Protein AF-A0A7S4M585-F1 (afdb_monomer)

Structure (mmCIF, N/CA/C/O backbone):
data_AF-A0A7S4M585-F1
#
_entry.id   AF-A0A7S4M585-F1
#
loop_
_atom_site.group_PDB
_atom_site.id
_atom_site.type_symbol
_atom_site.label_atom_id
_atom_site.label_alt_id
_atom_site.label_comp_id
_atom_site.label_asym_id
_atom_site.label_entity_id
_atom_site.label_seq_id
_atom_site.pdbx_PDB_ins_code
_atom_site.Cartn_x
_atom_site.Cartn_y
_atom_site.Cartn_z
_atom_site.occupancy
_atom_site.B_iso_or_equiv
_atom_site.auth_seq_id
_atom_site.auth_comp_id
_atom_site.auth_asym_id
_atom_site.auth_atom_id
_atom_site.pdbx_PDB_model_num
ATOM 1 N N . THR A 1 1 ? 11.976 3.518 -0.323 1.00 58.78 1 THR A N 1
ATOM 2 C CA . THR A 1 1 ? 12.986 3.362 -1.398 1.00 58.78 1 THR A CA 1
ATOM 3 C C . THR A 1 1 ? 13.495 1.936 -1.534 1.00 58.78 1 THR A C 1
ATOM 5 O O . THR A 1 1 ? 13.501 1.437 -2.649 1.00 58.78 1 THR A O 1
ATOM 8 N N . LEU A 1 2 ? 13.868 1.246 -0.443 1.00 77.00 2 LEU A N 1
ATOM 9 C CA . LEU A 1 2 ? 14.373 -0.138 -0.510 1.00 77.00 2 LEU A CA 1
ATOM 10 C C . LEU A 1 2 ? 13.362 -1.156 -1.066 1.00 77.00 2 LEU A C 1
ATOM 12 O O . LEU A 1 2 ? 13.759 -2.016 -1.841 1.00 77.00 2 LEU A O 1
ATOM 16 N N . CYS A 1 3 ? 12.064 -1.012 -0.771 1.00 76.38 3 CYS A N 1
ATOM 17 C CA . CYS A 1 3 ? 11.013 -1.870 -1.338 1.00 76.38 3 CYS A CA 1
ATOM 18 C C . CYS A 1 3 ? 11.057 -1.918 -2.875 1.00 76.38 3 CYS A C 1
ATOM 20 O O . CYS A 1 3 ? 11.051 -2.999 -3.450 1.00 76.38 3 CYS A O 1
ATOM 22 N N . PHE A 1 4 ? 11.204 -0.769 -3.539 1.00 76.19 4 PHE A N 1
A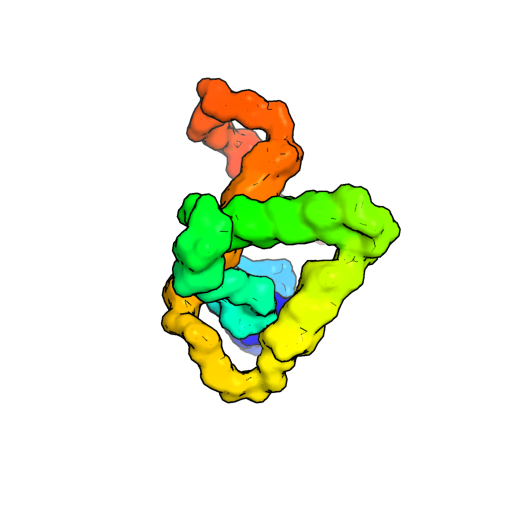TOM 23 C CA . PHE A 1 4 ? 11.306 -0.694 -4.997 1.00 76.19 4 PHE A CA 1
ATOM 24 C C . PHE A 1 4 ? 12.609 -1.275 -5.537 1.00 76.19 4 PHE A C 1
ATOM 26 O O . PHE A 1 4 ? 12.607 -1.785 -6.645 1.00 76.19 4 PHE A O 1
ATOM 33 N N . ILE A 1 5 ? 13.713 -1.201 -4.786 1.00 77.94 5 ILE A N 1
ATOM 34 C CA . ILE A 1 5 ? 15.001 -1.787 -5.188 1.00 77.94 5 ILE A CA 1
ATOM 35 C C . ILE A 1 5 ? 14.946 -3.315 -5.083 1.00 77.94 5 ILE A C 1
ATOM 37 O O . ILE A 1 5 ? 15.438 -4.004 -5.970 1.00 77.94 5 ILE A O 1
ATOM 41 N N . TRP A 1 6 ? 14.319 -3.842 -4.032 1.00 78.94 6 TRP A N 1
ATOM 42 C CA . TRP A 1 6 ? 14.200 -5.283 -3.795 1.00 78.94 6 TRP A CA 1
ATOM 43 C C . TRP A 1 6 ? 13.120 -5.969 -4.625 1.00 78.94 6 TRP A C 1
ATOM 45 O O . TRP A 1 6 ? 13.140 -7.187 -4.738 1.00 78.94 6 TRP A O 1
ATOM 55 N N . SER A 1 7 ? 12.205 -5.202 -5.214 1.00 82.44 7 SER A N 1
ATOM 56 C CA . SER A 1 7 ? 11.163 -5.742 -6.094 1.00 82.44 7 SER A CA 1
ATOM 57 C C . SER A 1 7 ? 11.621 -5.890 -7.541 1.00 82.44 7 SER A C 1
ATOM 59 O O . SER A 1 7 ? 10.852 -6.354 -8.367 1.00 82.44 7 SER A O 1
ATOM 61 N N . ARG A 1 8 ? 12.848 -5.468 -7.874 1.00 82.25 8 ARG A N 1
ATOM 62 C CA . ARG A 1 8 ? 13.322 -5.464 -9.260 1.00 82.25 8 ARG A CA 1
ATOM 63 C C . ARG A 1 8 ? 13.818 -6.829 -9.674 1.00 82.25 8 ARG A C 1
ATOM 65 O O . ARG A 1 8 ? 14.728 -7.380 -9.053 1.00 82.25 8 ARG A O 1
ATOM 72 N N . MET A 1 9 ? 13.340 -7.287 -10.818 1.00 78.12 9 MET A N 1
ATOM 73 C CA . MET A 1 9 ? 13.983 -8.359 -11.550 1.00 78.12 9 MET A CA 1
ATOM 74 C C . MET A 1 9 ? 15.418 -7.982 -11.931 1.00 78.12 9 MET A C 1
ATOM 76 O O . MET A 1 9 ? 15.727 -6.853 -12.329 1.00 78.12 9 MET A O 1
ATOM 80 N N . PHE A 1 10 ? 16.310 -8.966 -11.822 1.00 79.88 10 PHE A N 1
ATOM 81 C CA . PHE A 1 10 ? 17.713 -8.806 -12.174 1.00 79.88 10 PHE A CA 1
ATOM 82 C C . PHE A 1 10 ? 17.874 -8.530 -13.674 1.00 79.88 10 PHE A C 1
ATOM 84 O O . PHE A 1 10 ? 17.362 -9.259 -14.526 1.00 79.88 10 PHE A O 1
ATOM 91 N N . VAL A 1 11 ? 18.629 -7.485 -14.008 1.00 79.25 11 VAL A N 1
ATOM 92 C CA . VAL A 1 11 ? 18.965 -7.148 -15.393 1.00 79.25 11 VAL A CA 1
ATOM 93 C C . VAL A 1 11 ? 20.307 -7.787 -15.727 1.00 79.25 11 VAL A C 1
ATOM 95 O O . VAL A 1 11 ? 21.340 -7.333 -15.254 1.00 79.25 11 VAL A O 1
ATOM 98 N N . GLY A 1 12 ? 20.299 -8.824 -16.569 1.00 82.69 12 GLY A N 1
ATOM 99 C CA . GLY A 1 12 ? 21.506 -9.604 -16.885 1.00 82.69 12 GLY A CA 1
ATOM 100 C C . GLY A 1 12 ? 22.640 -8.836 -17.578 1.00 82.69 12 GLY A C 1
ATOM 101 O O . GLY A 1 12 ? 23.785 -9.267 -17.515 1.00 82.69 12 GLY A O 1
ATOM 102 N N . GLN A 1 13 ? 22.345 -7.709 -18.232 1.00 84.25 13 GLN A N 1
ATOM 103 C CA . GLN A 1 13 ? 23.335 -6.853 -18.901 1.00 84.25 13 GLN A CA 1
ATOM 104 C C . GLN A 1 13 ? 23.059 -5.377 -18.587 1.00 84.25 13 GLN A C 1
ATOM 106 O O . GLN A 1 13 ? 22.502 -4.666 -19.433 1.00 84.25 13 GLN A O 1
ATOM 111 N N . PRO A 1 14 ? 23.385 -4.916 -17.369 1.00 80.38 14 PRO A N 1
ATOM 112 C CA . PRO A 1 14 ? 23.023 -3.577 -16.915 1.00 80.38 14 PRO A CA 1
ATOM 113 C C . PRO A 1 14 ? 23.766 -2.470 -17.676 1.00 80.38 14 PRO A C 1
ATOM 115 O O . PRO A 1 14 ? 23.196 -1.400 -17.855 1.00 80.38 14 PRO A O 1
ATOM 118 N N . ASP A 1 15 ? 24.966 -2.752 -18.193 1.00 86.56 15 ASP A N 1
ATOM 119 C CA . ASP A 1 15 ? 25.861 -1.767 -18.829 1.00 86.56 15 ASP A CA 1
ATOM 120 C C . ASP A 1 15 ? 25.460 -1.384 -20.264 1.00 86.56 15 ASP A C 1
ATOM 122 O O . ASP A 1 15 ? 26.098 -0.560 -20.915 1.00 86.56 15 ASP A O 1
ATOM 126 N N . THR A 1 16 ? 24.403 -1.995 -20.800 1.00 88.94 16 THR A N 1
ATOM 127 C CA . THR A 1 16 ? 23.866 -1.634 -22.118 1.00 88.94 16 THR A CA 1
ATOM 128 C C . THR A 1 16 ? 22.826 -0.529 -21.974 1.00 88.94 16 THR A C 1
ATOM 130 O O . THR A 1 16 ? 22.101 -0.498 -20.989 1.00 88.94 16 THR A O 1
ATOM 133 N N . THR A 1 17 ? 22.623 0.316 -22.989 1.00 83.25 17 THR A N 1
ATOM 134 C CA . THR A 1 17 ? 21.558 1.344 -22.960 1.00 83.25 17 THR A CA 1
ATOM 135 C C . THR A 1 17 ? 20.174 0.745 -22.668 1.00 83.25 17 THR A C 1
ATOM 137 O O . THR A 1 17 ? 19.376 1.309 -21.922 1.00 83.25 17 THR A O 1
ATOM 140 N N . LYS A 1 18 ? 19.882 -0.444 -23.218 1.00 79.44 18 LYS A N 1
ATOM 141 C CA . LYS A 1 18 ? 18.644 -1.184 -22.914 1.00 79.44 18 LYS A CA 1
ATOM 142 C C . LYS A 1 18 ? 18.623 -1.689 -21.467 1.00 79.44 18 LYS A C 1
ATOM 144 O O . LYS A 1 18 ? 17.573 -1.647 -20.828 1.00 79.44 18 LYS A O 1
ATOM 149 N N . GLY A 1 19 ? 19.764 -2.157 -20.971 1.00 79.88 19 GLY A N 1
ATOM 150 C CA . GLY A 1 19 ? 19.989 -2.545 -19.585 1.00 79.88 19 GLY A CA 1
ATOM 151 C C . GLY A 1 19 ? 19.739 -1.395 -18.627 1.00 79.88 19 GLY A C 1
ATOM 152 O O . GLY A 1 19 ? 18.897 -1.529 -17.753 1.00 79.88 19 GLY A O 1
ATOM 153 N N . GLU A 1 20 ? 20.349 -0.234 -18.851 1.00 80.00 20 GLU A N 1
ATOM 154 C CA . GLU A 1 20 ? 20.145 0.972 -18.049 1.00 80.00 20 GLU A CA 1
ATOM 155 C C . GLU A 1 20 ? 18.675 1.398 -17.996 1.00 80.00 20 GLU A C 1
ATOM 157 O O . GLU A 1 20 ? 18.170 1.748 -16.931 1.00 80.00 20 GLU A O 1
ATOM 162 N N . VAL A 1 21 ? 17.950 1.341 -19.121 1.00 78.25 21 VAL A N 1
ATOM 163 C CA . VAL A 1 21 ? 16.510 1.640 -19.143 1.00 78.25 21 VAL A CA 1
ATOM 164 C C . VAL A 1 21 ? 15.739 0.657 -18.262 1.00 78.25 21 VAL A C 1
ATOM 166 O O . VAL A 1 21 ? 14.893 1.093 -17.480 1.00 78.25 21 VAL A O 1
ATOM 169 N N . LYS A 1 22 ? 16.040 -0.644 -18.328 1.00 76.69 22 LYS A N 1
ATOM 170 C CA . LYS A 1 22 ? 15.430 -1.654 -17.447 1.00 76.69 22 LYS A CA 1
ATOM 171 C C . LYS A 1 22 ? 15.854 -1.474 -15.986 1.00 76.69 22 LYS A C 1
ATOM 173 O O . LYS A 1 22 ? 15.016 -1.558 -15.103 1.00 76.69 22 LYS A O 1
ATOM 178 N N . THR A 1 23 ? 17.099 -1.086 -15.728 1.00 75.88 23 THR A N 1
ATOM 179 C CA . THR A 1 23 ? 17.659 -0.772 -14.401 1.00 75.88 23 THR A CA 1
ATOM 180 C C . THR A 1 23 ? 17.243 0.608 -13.886 1.00 75.88 23 THR A C 1
ATOM 182 O O . THR A 1 23 ? 17.446 0.931 -12.721 1.00 75.88 23 THR A O 1
ATOM 185 N N . ARG A 1 24 ? 16.520 1.422 -14.660 1.00 75.88 24 ARG A N 1
ATOM 186 C CA . ARG A 1 24 ? 15.906 2.682 -14.188 1.00 75.88 24 ARG A CA 1
ATOM 187 C C . ARG A 1 24 ? 14.379 2.652 -14.145 1.00 75.88 24 ARG A C 1
ATOM 189 O O . ARG A 1 24 ? 13.785 3.614 -13.676 1.00 75.88 24 ARG A O 1
ATOM 196 N N . ASN A 1 25 ? 13.748 1.583 -14.628 1.00 79.94 25 ASN A N 1
ATOM 197 C CA . ASN A 1 25 ? 12.298 1.394 -14.596 1.00 79.94 25 ASN A CA 1
ATOM 198 C C . ASN A 1 25 ? 11.891 0.163 -13.806 1.00 79.94 25 ASN A C 1
ATOM 200 O O . ASN A 1 25 ? 12.597 -0.838 -13.817 1.00 79.94 25 ASN A O 1
ATOM 204 N N . LEU A 1 26 ? 10.714 0.225 -13.204 1.00 81.75 26 LEU A N 1
ATOM 205 C CA . LEU A 1 26 ? 10.016 -0.972 -12.766 1.00 81.75 26 LEU A CA 1
ATOM 206 C C . LEU A 1 26 ? 9.254 -1.538 -13.964 1.00 81.75 26 LEU A C 1
ATOM 208 O O . LEU A 1 26 ? 8.615 -0.783 -14.702 1.00 81.75 26 LEU A O 1
ATOM 212 N N . SER A 1 27 ? 9.351 -2.848 -14.174 1.00 84.94 27 SER A N 1
ATOM 213 C CA . SER A 1 27 ? 8.331 -3.565 -14.938 1.00 84.94 27 SER A CA 1
ATOM 214 C C . SER A 1 27 ? 6.999 -3.533 -14.180 1.00 84.94 27 SER A C 1
ATOM 216 O O . SER A 1 27 ? 6.928 -3.092 -13.029 1.00 84.94 27 SER A O 1
ATOM 218 N N . PHE A 1 28 ? 5.927 -3.976 -14.830 1.00 83.12 28 PHE A N 1
ATOM 219 C CA . PHE A 1 28 ? 4.628 -4.058 -14.174 1.00 83.12 28 PHE A CA 1
ATOM 220 C C . PHE A 1 28 ? 4.673 -5.031 -12.988 1.00 83.12 28 PHE A C 1
ATOM 222 O O . PHE A 1 28 ? 4.178 -4.720 -11.909 1.00 83.12 28 PHE A O 1
ATOM 229 N N . GLU A 1 29 ? 5.349 -6.161 -13.165 1.00 88.88 29 GLU A N 1
ATOM 230 C CA . GLU A 1 29 ? 5.560 -7.175 -12.141 1.00 88.88 29 GLU A CA 1
ATOM 231 C C . GLU A 1 29 ? 6.378 -6.619 -10.968 1.00 88.88 29 GLU A C 1
ATOM 233 O O . GLU A 1 29 ? 5.969 -6.773 -9.819 1.00 88.88 29 GLU A O 1
ATOM 238 N N . ASP A 1 30 ? 7.468 -5.887 -11.243 1.00 85.75 30 ASP A N 1
ATOM 239 C CA . ASP A 1 30 ? 8.269 -5.248 -10.185 1.00 85.75 30 ASP A CA 1
ATOM 240 C C . ASP A 1 30 ? 7.445 -4.211 -9.403 1.00 85.75 30 ASP A C 1
ATOM 242 O O . ASP A 1 30 ? 7.656 -3.993 -8.209 1.00 85.75 30 ASP A O 1
ATOM 246 N N . PHE A 1 31 ? 6.520 -3.529 -10.083 1.00 88.25 31 PHE A N 1
ATOM 247 C CA . PHE A 1 31 ? 5.638 -2.551 -9.461 1.00 88.25 31 PHE A CA 1
ATOM 248 C C . PHE A 1 31 ? 4.592 -3.215 -8.559 1.00 88.25 31 PHE A C 1
ATOM 250 O O . PHE A 1 31 ? 4.395 -2.757 -7.432 1.00 88.25 31 PHE A O 1
ATOM 257 N N . LEU A 1 32 ? 3.957 -4.300 -9.014 1.00 90.81 32 LEU A N 1
ATOM 258 C CA . LEU A 1 32 ? 3.021 -5.071 -8.192 1.00 90.81 32 LEU A CA 1
ATOM 259 C C . LEU A 1 32 ? 3.715 -5.671 -6.965 1.00 90.81 32 LEU A C 1
ATOM 261 O O . LEU A 1 32 ? 3.214 -5.531 -5.852 1.00 90.81 32 LEU A O 1
ATOM 265 N N . GLU A 1 33 ? 4.894 -6.263 -7.145 1.00 89.94 33 GLU A N 1
ATOM 266 C CA . GLU A 1 33 ? 5.705 -6.790 -6.044 1.00 89.94 33 GLU A CA 1
ATOM 267 C C . GLU A 1 33 ? 6.074 -5.678 -5.047 1.00 89.94 33 GLU A C 1
ATOM 269 O O . GLU A 1 33 ? 5.972 -5.857 -3.830 1.00 89.94 33 GLU A O 1
ATOM 274 N N . ALA A 1 34 ? 6.428 -4.487 -5.543 1.00 90.19 34 ALA A N 1
ATOM 275 C CA . ALA A 1 34 ? 6.703 -3.341 -4.684 1.00 90.19 34 ALA A CA 1
ATOM 276 C C . ALA A 1 34 ? 5.469 -2.899 -3.893 1.00 90.19 34 ALA A C 1
ATOM 278 O O . ALA A 1 34 ? 5.608 -2.563 -2.715 1.00 90.19 34 ALA A O 1
ATOM 279 N N . LEU A 1 35 ? 4.279 -2.916 -4.501 1.00 91.50 35 LEU A N 1
ATOM 280 C CA . LEU A 1 35 ? 3.026 -2.619 -3.806 1.00 91.50 35 LEU A CA 1
ATOM 281 C C . LEU A 1 35 ? 2.745 -3.632 -2.700 1.00 91.50 35 LEU A C 1
ATOM 283 O O . LEU A 1 35 ? 2.481 -3.216 -1.574 1.00 91.50 35 LEU A O 1
ATOM 287 N N . VAL A 1 3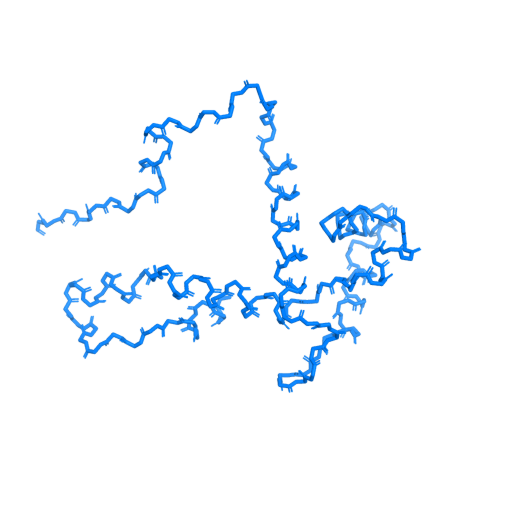6 ? 2.867 -4.932 -2.984 1.00 91.44 36 VAL A N 1
ATOM 288 C CA . VAL A 1 36 ? 2.682 -5.990 -1.979 1.00 91.44 36 VAL A CA 1
ATOM 289 C C . VAL A 1 36 ? 3.665 -5.803 -0.827 1.00 91.44 36 VAL A C 1
ATOM 291 O O . VAL A 1 36 ? 3.254 -5.756 0.329 1.00 91.44 36 VAL A O 1
ATOM 294 N N . ARG A 1 37 ? 4.953 -5.584 -1.117 1.00 88.56 37 ARG A N 1
ATOM 295 C CA . ARG A 1 37 ? 5.962 -5.347 -0.072 1.00 88.56 37 ARG A CA 1
ATOM 296 C C . ARG A 1 37 ? 5.664 -4.112 0.761 1.00 88.56 37 ARG A C 1
ATOM 298 O O . ARG A 1 37 ? 5.830 -4.145 1.977 1.00 88.56 37 ARG A O 1
ATOM 305 N N . VAL A 1 38 ? 5.251 -3.011 0.132 1.00 88.19 38 VAL A N 1
ATOM 306 C CA . VAL A 1 38 ? 4.859 -1.804 0.869 1.00 88.19 38 VAL A CA 1
ATOM 307 C C . VAL A 1 38 ? 3.650 -2.097 1.746 1.00 88.19 38 VAL A C 1
ATOM 309 O O . VAL A 1 38 ? 3.675 -1.721 2.911 1.00 88.19 38 VAL A O 1
ATOM 312 N N . ALA A 1 39 ? 2.642 -2.798 1.232 1.00 89.88 39 ALA A N 1
ATOM 313 C CA . ALA A 1 39 ? 1.443 -3.152 1.981 1.00 89.88 39 ALA A CA 1
ATOM 314 C C . ALA A 1 39 ? 1.758 -4.014 3.212 1.00 89.88 39 ALA A C 1
ATOM 316 O O . ALA A 1 39 ? 1.179 -3.801 4.269 1.00 89.88 39 ALA A O 1
ATOM 317 N N . THR A 1 40 ? 2.711 -4.942 3.104 1.00 86.88 40 THR A N 1
ATOM 318 C CA . THR A 1 40 ? 3.095 -5.829 4.214 1.00 86.88 40 THR A CA 1
ATOM 319 C C . THR A 1 40 ? 4.054 -5.199 5.224 1.00 86.88 40 THR A C 1
ATOM 321 O O . THR A 1 40 ? 4.178 -5.700 6.335 1.00 86.88 40 THR A O 1
ATOM 324 N N . LEU A 1 41 ? 4.779 -4.144 4.839 1.00 81.94 41 LEU A N 1
ATOM 325 C CA . LEU A 1 41 ? 5.768 -3.477 5.701 1.00 81.94 41 LEU A CA 1
ATOM 326 C C . LEU A 1 41 ? 5.247 -2.182 6.316 1.00 81.94 41 LEU A C 1
ATOM 328 O O . LEU A 1 41 ? 5.752 -1.731 7.342 1.00 81.94 41 LEU A O 1
ATOM 332 N N . LYS A 1 42 ? 4.288 -1.534 5.658 1.00 81.75 42 LYS A N 1
ATOM 333 C CA . LYS A 1 42 ? 3.644 -0.341 6.179 1.00 81.75 42 LYS A CA 1
ATOM 334 C C . LYS A 1 42 ? 2.685 -0.768 7.280 1.00 81.75 42 LYS A C 1
ATOM 336 O O . LYS A 1 42 ? 1.847 -1.633 7.062 1.00 81.75 42 LYS A O 1
ATOM 341 N N . VAL A 1 43 ? 2.767 -0.107 8.428 1.00 83.12 43 VAL A N 1
ATOM 342 C CA . VAL A 1 43 ? 1.729 -0.231 9.452 1.00 83.12 43 VAL A CA 1
ATOM 343 C C . VAL A 1 43 ? 0.445 0.368 8.880 1.00 83.12 43 VAL A C 1
ATOM 345 O O . VAL A 1 43 ? 0.344 1.580 8.661 1.00 83.12 43 VAL A O 1
ATOM 348 N N . LEU A 1 44 ? -0.484 -0.517 8.550 1.00 86.88 44 LEU A N 1
ATOM 349 C CA . LEU A 1 44 ? -1.835 -0.227 8.095 1.00 86.88 44 LEU A CA 1
ATOM 350 C C . LEU A 1 44 ? -2.804 -0.825 9.118 1.00 86.88 44 LEU A C 1
ATOM 352 O O . LEU A 1 44 ? -2.461 -1.839 9.735 1.00 86.88 44 LEU A O 1
ATOM 356 N N . PRO A 1 45 ? -3.991 -0.225 9.294 1.00 89.38 45 PRO A N 1
ATOM 357 C CA . PRO A 1 45 ? -4.984 -0.774 10.198 1.00 89.38 45 PRO A CA 1
ATOM 358 C C . PRO A 1 45 ? -5.495 -2.121 9.678 1.00 89.38 45 PRO A C 1
ATOM 360 O O . PRO A 1 45 ? -5.514 -2.362 8.461 1.00 89.38 45 PRO A O 1
ATOM 363 N N . THR A 1 46 ? -5.898 -2.995 10.595 1.00 91.19 46 THR A N 1
ATOM 364 C CA . THR A 1 46 ? -6.577 -4.247 10.247 1.00 91.19 46 THR A CA 1
ATOM 365 C C . THR A 1 46 ? -8.052 -3.991 9.957 1.00 91.19 46 THR A C 1
ATOM 367 O O . THR A 1 46 ? -8.623 -2.989 10.389 1.00 91.19 46 THR A O 1
ATOM 370 N N . ASP A 1 47 ? -8.701 -4.910 9.246 1.00 93.94 47 ASP A N 1
ATOM 371 C CA . ASP A 1 47 ? -10.148 -4.818 9.001 1.00 93.94 47 ASP A CA 1
ATOM 372 C C . ASP A 1 47 ? -10.971 -4.753 10.299 1.00 93.94 47 ASP A C 1
ATOM 374 O O . ASP A 1 47 ? -11.986 -4.055 10.369 1.00 93.94 47 ASP A O 1
ATOM 378 N N . GLU A 1 48 ? -10.520 -5.458 11.339 1.00 93.00 48 GLU A N 1
ATOM 379 C CA . GLU A 1 48 ? -11.152 -5.459 12.660 1.00 93.00 48 GLU A CA 1
ATOM 380 C C . GLU A 1 48 ? -11.079 -4.077 13.317 1.00 93.00 48 GLU A C 1
ATOM 382 O O . GLU A 1 48 ? -12.086 -3.593 13.826 1.00 93.00 48 GLU A O 1
ATOM 387 N N . GLU A 1 49 ? -9.923 -3.412 13.253 1.00 89.88 49 GLU A N 1
ATOM 388 C CA . GLU A 1 49 ? -9.726 -2.061 13.792 1.00 89.88 49 GLU A CA 1
ATOM 389 C C . GLU A 1 49 ? -10.580 -1.028 13.054 1.00 89.88 49 GLU A C 1
ATOM 391 O O . GLU A 1 49 ? -11.235 -0.198 13.686 1.00 89.88 49 GLU A O 1
ATOM 396 N N . ILE A 1 50 ? -10.622 -1.109 11.719 1.00 91.88 50 ILE A N 1
ATOM 397 C CA . ILE A 1 50 ? -11.434 -0.220 10.875 1.00 91.88 50 ILE A CA 1
ATOM 398 C C . ILE A 1 50 ? -12.913 -0.358 11.247 1.00 91.88 50 ILE A C 1
ATOM 400 O O . ILE A 1 50 ? -13.604 0.640 11.458 1.00 91.88 50 ILE A O 1
ATOM 404 N N . THR A 1 51 ? -13.380 -1.602 11.377 1.00 94.25 51 THR A N 1
ATOM 405 C CA . THR A 1 51 ? -14.770 -1.907 11.731 1.00 94.25 51 THR A CA 1
ATOM 406 C C . THR A 1 51 ? -15.091 -1.454 13.156 1.00 94.25 51 THR A C 1
ATOM 408 O O . THR A 1 51 ? -16.127 -0.832 13.383 1.00 94.25 51 THR A O 1
ATOM 411 N N . ALA A 1 52 ? -14.200 -1.718 14.117 1.00 91.69 52 ALA A N 1
ATOM 412 C CA . ALA A 1 52 ? -14.382 -1.341 15.517 1.00 91.69 52 ALA A CA 1
ATOM 413 C C . ALA A 1 52 ? -14.430 0.180 15.715 1.00 91.69 52 ALA A C 1
ATOM 415 O O . ALA A 1 52 ? -15.206 0.673 16.533 1.00 91.69 52 ALA A O 1
ATOM 416 N N . ALA A 1 53 ? -13.638 0.924 14.944 1.00 88.88 53 ALA A N 1
ATOM 417 C CA . ALA A 1 53 ? -13.622 2.381 14.960 1.00 88.88 53 ALA A CA 1
ATOM 418 C C . ALA A 1 53 ? -14.690 3.022 14.049 1.00 88.88 53 ALA A C 1
ATOM 420 O O . ALA A 1 53 ? -14.770 4.245 13.970 1.00 88.88 53 ALA A O 1
ATOM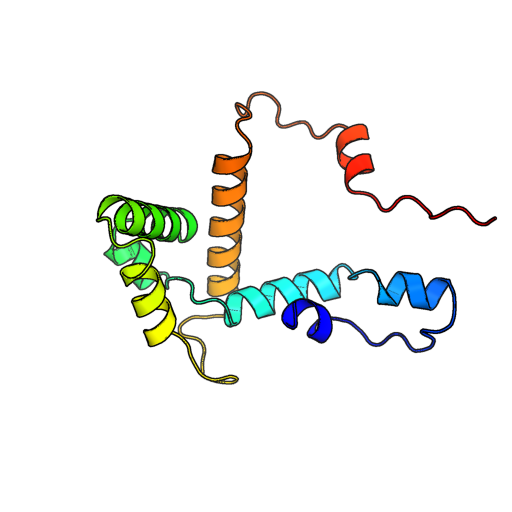 421 N N . ASN A 1 54 ? -15.540 2.211 13.407 1.00 93.19 54 ASN A N 1
ATOM 422 C CA . ASN A 1 54 ? -16.661 2.643 12.573 1.00 93.19 54 ASN A CA 1
ATOM 423 C C . ASN A 1 54 ? -16.250 3.529 11.378 1.00 93.19 54 ASN A C 1
ATOM 425 O O . ASN A 1 54 ? -16.941 4.492 11.037 1.00 93.19 54 ASN A O 1
ATOM 429 N N . PHE A 1 55 ? -15.133 3.186 10.735 1.00 92.06 55 PHE A N 1
ATOM 430 C CA . PHE A 1 55 ? -14.683 3.816 9.493 1.00 92.06 55 PHE A CA 1
ATOM 431 C C . PHE A 1 55 ? -15.026 2.958 8.275 1.00 92.06 55 PHE A C 1
ATOM 433 O O . PHE A 1 55 ? -15.157 1.739 8.370 1.00 92.06 55 PHE A O 1
ATOM 440 N N . SER A 1 56 ? -15.170 3.595 7.110 1.00 92.25 56 SER A N 1
ATOM 441 C CA . SER A 1 56 ? -15.524 2.885 5.875 1.00 92.25 56 SER A CA 1
ATOM 442 C C . SER A 1 56 ? -14.345 2.141 5.252 1.00 92.25 56 SER A C 1
ATOM 444 O O . SER A 1 56 ? -14.525 1.071 4.672 1.00 92.25 56 SER A O 1
ATOM 446 N N . ASP A 1 57 ? -13.141 2.707 5.358 1.00 93.31 57 ASP A N 1
ATOM 447 C CA . ASP A 1 57 ? -11.920 2.124 4.819 1.00 93.31 57 ASP A CA 1
ATOM 448 C C . ASP A 1 57 ? -10.666 2.580 5.578 1.00 93.31 57 ASP A C 1
ATOM 450 O O . ASP A 1 57 ? -10.671 3.555 6.337 1.00 93.31 57 ASP A O 1
ATOM 454 N N . ALA A 1 58 ? -9.559 1.871 5.340 1.00 90.06 58 ALA A N 1
ATOM 455 C CA . ALA A 1 58 ? -8.264 2.155 5.951 1.00 90.06 58 ALA A CA 1
ATOM 456 C C . ALA A 1 58 ? -7.741 3.565 5.643 1.00 90.06 58 ALA A C 1
ATOM 458 O O . ALA A 1 58 ? -7.013 4.148 6.445 1.00 90.06 58 ALA A O 1
ATOM 459 N N . GLY A 1 59 ? -8.073 4.117 4.475 1.00 88.50 59 GLY A N 1
ATOM 460 C CA . GLY A 1 59 ? -7.659 5.456 4.087 1.00 88.50 59 GLY A CA 1
ATOM 461 C C . GLY A 1 59 ? -8.355 6.527 4.917 1.00 88.50 59 GLY A C 1
ATOM 462 O O . GLY A 1 59 ? -7.691 7.452 5.380 1.00 88.50 59 GLY A O 1
ATOM 463 N N . GLU A 1 60 ? -9.660 6.386 5.137 1.00 89.00 60 GLU A N 1
ATOM 464 C CA . GLU A 1 60 ? -10.444 7.264 6.008 1.00 89.00 60 GLU A CA 1
ATOM 465 C C . GLU A 1 60 ? -9.931 7.214 7.451 1.00 89.00 60 GLU A C 1
ATOM 467 O O . GLU A 1 60 ? -9.582 8.257 8.002 1.00 89.00 60 GLU A O 1
ATOM 472 N N . TYR A 1 61 ? -9.772 6.006 8.002 1.00 87.88 61 TYR A N 1
ATOM 473 C CA . TYR A 1 61 ? -9.224 5.777 9.342 1.00 87.88 61 TYR A CA 1
ATOM 474 C C . TYR A 1 61 ? -7.876 6.491 9.532 1.00 87.88 61 TYR A C 1
ATOM 476 O O . TYR A 1 61 ? -7.688 7.303 10.437 1.00 87.88 61 TYR A O 1
ATOM 484 N N . MET A 1 62 ? -6.935 6.252 8.614 1.00 84.88 62 MET A N 1
ATOM 485 C CA . MET A 1 62 ? -5.585 6.815 8.692 1.00 84.88 62 MET A CA 1
ATOM 486 C C . MET A 1 62 ? -5.562 8.335 8.497 1.00 84.88 62 MET A C 1
ATOM 488 O O . MET A 1 62 ? -4.743 9.024 9.108 1.00 84.88 62 MET A O 1
ATOM 492 N N . MET A 1 63 ? -6.433 8.880 7.643 1.00 84.12 63 MET A N 1
ATOM 493 C CA . MET A 1 63 ? -6.539 10.328 7.462 1.00 84.12 63 MET A CA 1
ATOM 494 C C . MET A 1 63 ? -7.120 11.023 8.684 1.00 84.12 63 MET A C 1
ATOM 496 O O . MET A 1 63 ? -6.668 12.124 9.006 1.00 84.12 63 MET A O 1
ATOM 500 N N . GLU A 1 64 ? -8.093 10.399 9.341 1.00 84.06 64 GLU A N 1
ATOM 501 C CA . GLU A 1 64 ? -8.731 10.961 10.522 1.00 84.06 64 GLU A CA 1
ATOM 502 C C . GLU A 1 64 ? -7.790 10.926 11.724 1.00 84.06 64 GLU A C 1
ATOM 504 O O . GLU A 1 64 ? -7.573 11.967 12.339 1.00 84.06 64 GLU A O 1
ATOM 509 N N . MET A 1 65 ? -7.085 9.815 11.958 1.00 77.94 65 MET A N 1
ATOM 510 C CA . MET A 1 65 ? -6.020 9.764 12.969 1.00 77.94 65 MET A CA 1
ATOM 511 C C . MET A 1 65 ? -4.927 10.811 12.719 1.00 77.94 65 MET A C 1
ATOM 513 O O . MET A 1 65 ? -4.469 11.490 13.640 1.00 77.94 65 MET A O 1
ATOM 517 N N . ALA A 1 66 ? -4.516 10.993 11.457 1.00 75.31 66 ALA A N 1
ATOM 518 C CA . ALA A 1 66 ? -3.553 12.031 11.105 1.00 75.31 66 ALA A CA 1
ATOM 519 C C . ALA A 1 66 ? -4.110 13.443 11.368 1.00 75.31 66 ALA A C 1
ATOM 521 O O . ALA A 1 66 ? -3.360 14.331 11.772 1.00 75.31 66 ALA A O 1
ATOM 522 N N . ARG A 1 67 ? -5.414 13.669 11.161 1.00 72.75 67 ARG A N 1
ATOM 523 C CA . ARG A 1 67 ? -6.093 14.941 11.444 1.00 72.75 67 ARG A CA 1
ATOM 524 C C . ARG A 1 67 ? -6.189 15.198 12.947 1.00 72.75 67 ARG A C 1
ATOM 526 O O . ARG A 1 67 ? -5.852 16.293 13.384 1.00 72.75 67 ARG A O 1
ATOM 533 N N . GLU A 1 68 ? -6.613 14.216 13.733 1.00 68.06 68 GLU A N 1
ATOM 534 C CA . GLU A 1 68 ? -6.737 14.313 15.191 1.00 68.06 68 GLU A CA 1
ATOM 535 C C . GLU A 1 68 ? -5.382 14.562 15.862 1.00 68.06 68 GLU A C 1
ATOM 537 O O . GLU A 1 68 ? -5.266 15.457 16.704 1.00 68.06 68 GLU A O 1
ATOM 542 N N . GLY A 1 69 ? -4.327 13.881 15.401 1.00 59.75 69 GLY A N 1
ATOM 543 C CA . GLY A 1 69 ? -2.953 14.146 15.834 1.00 59.75 69 GLY A CA 1
ATOM 544 C C . GLY A 1 69 ? -2.474 15.568 15.509 1.00 59.75 69 GLY A C 1
ATOM 545 O O . GLY A 1 69 ? -1.701 16.151 16.262 1.00 59.75 69 GLY A O 1
ATOM 546 N N . VAL A 1 70 ? -2.960 16.181 14.424 1.00 52.12 70 VAL A N 1
ATOM 547 C CA . VAL A 1 70 ? -2.674 17.591 14.096 1.00 52.12 70 VAL A CA 1
ATOM 548 C C . VAL A 1 70 ? -3.497 18.554 14.965 1.00 52.12 70 VAL A C 1
ATOM 550 O O . VAL A 1 70 ? -2.982 19.590 15.384 1.00 52.12 70 VAL A O 1
ATOM 553 N N . VAL A 1 71 ? -4.754 18.218 15.272 1.00 48.47 71 VAL A N 1
ATOM 554 C CA . VAL A 1 71 ? -5.666 19.051 16.080 1.00 48.47 71 VAL A CA 1
ATOM 555 C C . VAL A 1 71 ? -5.267 19.084 17.559 1.00 48.47 71 VAL A C 1
ATOM 557 O O . VAL A 1 71 ? -5.426 20.119 18.202 1.00 48.47 71 VAL A O 1
ATOM 560 N N . SER A 1 72 ? -4.683 18.008 18.093 1.00 47.75 72 SER A N 1
ATOM 561 C CA . SER A 1 72 ? -4.229 17.947 19.491 1.00 47.75 72 SER A CA 1
ATOM 562 C C . SER A 1 72 ? -2.947 18.755 19.783 1.00 47.75 72 SER A C 1
ATOM 564 O O . SER A 1 72 ? -2.465 18.741 20.915 1.00 47.75 72 SER A O 1
ATOM 566 N N . GLY A 1 73 ? -2.349 19.439 18.799 1.00 40.50 73 GLY A N 1
ATOM 567 C CA . GLY A 1 73 ? -1.135 20.252 18.981 1.00 40.50 73 GLY A CA 1
ATOM 568 C C . GLY A 1 73 ? 0.167 19.458 19.191 1.00 40.50 73 GLY A C 1
ATOM 569 O O . GLY A 1 73 ? 1.249 20.018 19.021 1.00 40.50 73 GLY A O 1
ATOM 570 N N . LEU A 1 74 ? 0.088 18.155 19.478 1.00 42.81 74 LEU A N 1
ATOM 571 C CA . LEU A 1 74 ? 1.197 17.205 19.376 1.00 42.81 74 LEU A CA 1
ATOM 572 C C . LEU A 1 74 ? 1.282 16.693 17.937 1.00 42.81 74 LEU A C 1
ATOM 574 O O . LEU A 1 74 ? 0.788 15.618 17.610 1.00 42.81 74 LEU A O 1
ATOM 578 N N . LEU A 1 75 ? 1.899 17.492 17.067 1.00 39.12 75 LEU A N 1
ATOM 579 C CA . LEU A 1 75 ? 2.064 17.180 15.650 1.00 39.12 75 LEU A CA 1
ATOM 580 C C . LEU A 1 75 ? 2.682 15.775 15.462 1.00 39.12 75 LEU A C 1
ATOM 582 O O . LEU A 1 75 ? 3.891 15.589 15.565 1.00 39.12 75 LEU A O 1
ATOM 586 N N . GLY A 1 76 ? 1.837 14.782 15.187 1.00 48.78 76 GLY A N 1
ATOM 587 C CA . GLY A 1 76 ? 2.235 13.445 14.757 1.00 48.78 76 GLY A CA 1
ATOM 588 C C . GLY A 1 76 ? 2.665 12.445 15.834 1.00 48.78 76 GLY A C 1
ATOM 589 O O . GLY A 1 76 ? 2.943 11.320 15.446 1.00 48.78 76 GLY A O 1
ATOM 590 N N . THR A 1 77 ? 2.713 12.760 17.134 1.00 51.78 77 THR A N 1
ATOM 591 C CA . THR A 1 77 ? 3.281 11.803 18.111 1.00 51.78 77 THR A CA 1
ATOM 592 C C . THR A 1 77 ? 2.389 10.605 18.392 1.00 51.78 77 THR A C 1
ATOM 594 O O . THR A 1 77 ? 2.918 9.515 18.366 1.00 51.78 77 THR A O 1
ATOM 597 N N . LEU A 1 78 ? 1.071 10.750 18.576 1.00 56.22 78 LEU A N 1
ATOM 598 C CA . LEU A 1 78 ? 0.193 9.595 18.850 1.00 56.22 78 LEU A CA 1
ATOM 599 C C . LEU A 1 78 ? 0.157 8.622 17.664 1.00 56.22 78 LEU A C 1
ATOM 601 O O . LEU A 1 78 ? 0.340 7.423 17.821 1.00 56.22 78 LEU A O 1
ATOM 605 N N . TYR A 1 79 ? 0.026 9.166 16.452 1.00 60.91 79 TYR A N 1
ATOM 606 C CA . TYR A 1 79 ? 0.096 8.385 15.219 1.00 60.91 79 TYR A CA 1
ATOM 607 C C . TYR A 1 79 ? 1.475 7.731 15.028 1.00 60.91 79 TYR A C 1
ATOM 609 O O . TYR A 1 79 ? 1.546 6.584 14.601 1.00 60.91 79 TYR A O 1
ATOM 617 N N . LEU A 1 80 ? 2.573 8.433 15.343 1.00 62.97 80 LEU A N 1
ATOM 618 C CA . LEU A 1 80 ? 3.931 7.880 15.275 1.00 62.97 80 LEU A CA 1
ATOM 619 C C . LEU A 1 80 ? 4.211 6.859 16.383 1.00 62.97 80 LEU A C 1
ATOM 621 O O . LEU A 1 80 ? 4.896 5.885 16.110 1.00 62.97 80 LEU A O 1
ATOM 625 N N . GLU A 1 81 ? 3.697 7.059 17.593 1.00 67.19 81 GLU A N 1
ATOM 626 C CA . GLU A 1 81 ? 3.810 6.142 18.730 1.00 67.19 81 GLU A CA 1
ATOM 627 C C . GLU A 1 81 ? 3.092 4.841 18.408 1.00 67.19 81 GLU A C 1
ATOM 629 O O . GLU A 1 81 ? 3.703 3.781 18.481 1.00 67.19 81 GLU A O 1
ATOM 634 N N . GLU A 1 82 ? 1.859 4.917 17.915 1.00 66.25 82 GLU A N 1
ATOM 635 C CA . GLU A 1 82 ? 1.114 3.738 17.489 1.00 66.25 82 GLU A CA 1
ATOM 636 C C . GLU A 1 82 ? 1.789 3.041 16.292 1.00 66.25 82 GLU A C 1
ATOM 638 O O . GLU A 1 82 ? 1.916 1.817 16.257 1.00 66.25 82 GLU A O 1
ATOM 643 N N . LEU A 1 83 ? 2.337 3.805 15.339 1.00 67.75 83 LEU A N 1
ATOM 644 C CA . LEU A 1 83 ? 3.195 3.276 14.269 1.00 67.75 83 LEU A CA 1
ATOM 645 C C . LEU A 1 83 ? 4.441 2.564 14.812 1.00 67.75 83 LEU A C 1
ATOM 647 O O . LEU A 1 83 ? 4.831 1.522 14.283 1.00 67.75 83 LEU A O 1
ATOM 651 N N . MET A 1 84 ? 5.091 3.125 15.830 1.00 68.94 84 MET A N 1
ATOM 652 C CA . MET A 1 84 ? 6.304 2.574 16.432 1.00 68.94 84 MET A CA 1
ATOM 653 C C . MET A 1 84 ? 6.004 1.314 17.245 1.00 68.94 84 MET A C 1
ATOM 655 O O . MET A 1 84 ? 6.739 0.339 17.111 1.00 68.94 84 MET A O 1
ATOM 659 N N . GLU A 1 85 ? 4.912 1.289 18.009 1.00 72.88 85 GLU A N 1
ATOM 660 C CA . GLU A 1 85 ? 4.457 0.105 18.750 1.00 72.88 85 GLU A CA 1
ATOM 661 C C . GLU A 1 85 ? 4.081 -1.046 17.815 1.00 72.88 85 GLU A C 1
ATOM 663 O O . GLU A 1 85 ? 4.360 -2.211 18.099 1.00 72.88 85 GLU A O 1
ATOM 668 N N . ARG A 1 86 ? 3.502 -0.722 16.657 1.00 70.69 86 ARG A N 1
ATOM 669 C CA . ARG A 1 86 ? 3.077 -1.702 15.650 1.00 70.69 86 ARG A CA 1
ATOM 670 C C . ARG A 1 86 ? 4.170 -2.053 14.642 1.00 70.69 86 ARG A C 1
ATOM 672 O O . ARG A 1 86 ? 3.937 -2.868 13.746 1.00 70.69 86 ARG A O 1
ATOM 679 N N . THR A 1 87 ? 5.357 -1.455 14.752 1.00 71.25 87 THR A N 1
ATOM 680 C CA . THR A 1 87 ? 6.480 -1.785 13.872 1.00 71.25 87 THR A CA 1
ATOM 681 C C . THR A 1 87 ? 6.973 -3.193 14.192 1.00 71.25 87 THR A C 1
ATOM 683 O O . THR A 1 87 ? 7.671 -3.430 15.176 1.00 71.25 87 THR A O 1
ATOM 686 N N . ALA A 1 88 ? 6.625 -4.142 13.329 1.00 69.94 88 ALA A N 1
ATOM 687 C CA . ALA A 1 88 ? 7.089 -5.511 13.448 1.00 69.94 88 ALA A CA 1
ATOM 688 C C . ALA A 1 88 ? 8.510 -5.669 12.867 1.00 69.94 88 ALA A C 1
ATOM 690 O O . ALA A 1 88 ? 8.853 -5.020 11.870 1.00 69.94 88 ALA A O 1
ATOM 691 N N . PRO A 1 89 ? 9.356 -6.541 13.448 1.00 76.19 89 PRO A N 1
ATOM 692 C CA . PRO A 1 89 ? 10.648 -6.865 12.862 1.00 76.19 89 PRO A CA 1
ATOM 693 C C . PRO A 1 89 ? 10.471 -7.545 11.500 1.00 76.19 89 PRO A C 1
ATOM 695 O O . PRO A 1 89 ? 9.456 -8.181 11.212 1.00 76.19 89 PRO A O 1
ATOM 698 N N . TRP A 1 90 ? 11.493 -7.437 10.652 1.00 72.44 90 TRP A N 1
ATOM 699 C CA . TRP A 1 90 ? 11.478 -8.075 9.338 1.00 72.44 90 TRP A CA 1
ATOM 700 C C . TRP A 1 90 ? 11.236 -9.587 9.449 1.00 72.44 90 TRP A C 1
ATOM 702 O O . TRP A 1 90 ? 11.929 -10.276 10.196 1.00 72.44 90 TRP A O 1
ATOM 712 N N . GLY A 1 91 ? 10.284 -10.107 8.669 1.00 76.94 91 GLY A N 1
ATOM 713 C CA . GLY A 1 91 ? 9.921 -11.527 8.676 1.00 76.94 91 GLY A CA 1
ATOM 714 C C . GLY A 1 91 ? 8.952 -11.937 9.788 1.00 76.94 91 GLY A C 1
ATOM 715 O O . GLY A 1 91 ? 8.653 -13.124 9.908 1.00 76.94 91 GLY A O 1
ATOM 716 N N . ALA A 1 92 ? 8.445 -10.989 10.582 1.00 83.81 92 ALA A N 1
ATOM 717 C CA . ALA A 1 92 ? 7.336 -11.256 11.486 1.00 83.81 92 ALA A CA 1
ATOM 718 C C . ALA A 1 92 ? 6.071 -11.686 10.712 1.00 83.81 92 ALA A C 1
ATOM 720 O O . ALA A 1 92 ? 5.866 -11.249 9.573 1.00 83.81 92 ALA A O 1
ATOM 721 N N . PRO A 1 93 ? 5.206 -12.517 11.320 1.00 87.75 93 PRO A N 1
ATOM 722 C CA . PRO A 1 93 ? 3.892 -12.818 10.767 1.00 87.75 93 PRO A CA 1
ATOM 723 C C . PRO A 1 93 ? 3.076 -11.544 10.527 1.00 87.75 93 PRO A C 1
ATOM 725 O O . PRO A 1 93 ? 3.119 -10.607 11.324 1.00 87.75 93 PRO A O 1
ATOM 728 N N . LEU A 1 94 ? 2.312 -11.527 9.435 1.00 89.00 94 LEU A N 1
ATOM 729 C CA . LEU A 1 94 ? 1.396 -10.429 9.140 1.00 89.00 94 LEU A CA 1
ATOM 730 C C . LEU A 1 94 ? 0.198 -10.477 10.094 1.00 89.00 94 LEU A C 1
ATOM 732 O O . LEU A 1 94 ? -0.310 -11.555 10.398 1.00 89.00 94 LEU A O 1
ATOM 736 N N . ALA A 1 95 ? -0.276 -9.303 10.518 1.00 87.25 95 ALA A N 1
A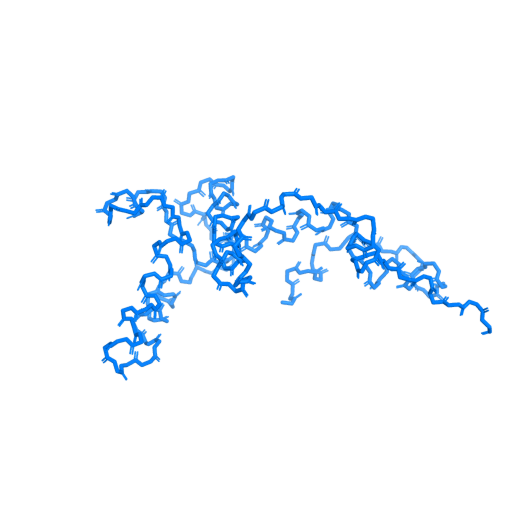TOM 737 C CA . ALA A 1 95 ? -1.459 -9.177 11.373 1.00 87.25 95 ALA A CA 1
ATOM 738 C C . ALA A 1 95 ? -2.759 -9.615 10.671 1.00 87.25 95 ALA A C 1
ATOM 740 O O . ALA A 1 95 ? -3.734 -9.955 11.329 1.00 87.25 95 ALA A O 1
ATOM 741 N N . GLN A 1 96 ? -2.764 -9.613 9.336 1.00 92.38 96 GLN A N 1
ATOM 742 C CA . GLN A 1 96 ? -3.874 -10.060 8.502 1.00 92.38 96 GLN A CA 1
ATOM 743 C C . GLN A 1 96 ? -3.343 -10.596 7.158 1.00 92.38 96 GLN A C 1
ATOM 745 O O . GLN A 1 96 ? -2.160 -10.404 6.848 1.00 92.38 96 GLN A O 1
ATOM 750 N N . PRO A 1 97 ? -4.178 -11.272 6.348 1.00 94.69 97 PRO A N 1
ATOM 751 C CA . PRO A 1 97 ? -3.782 -11.753 5.027 1.00 94.69 97 PRO A CA 1
ATOM 752 C C . PRO A 1 97 ? -3.217 -10.642 4.124 1.00 94.69 97 PRO A C 1
ATOM 754 O O . PRO A 1 97 ? -3.641 -9.487 4.180 1.00 94.69 97 PRO A O 1
ATOM 757 N N . A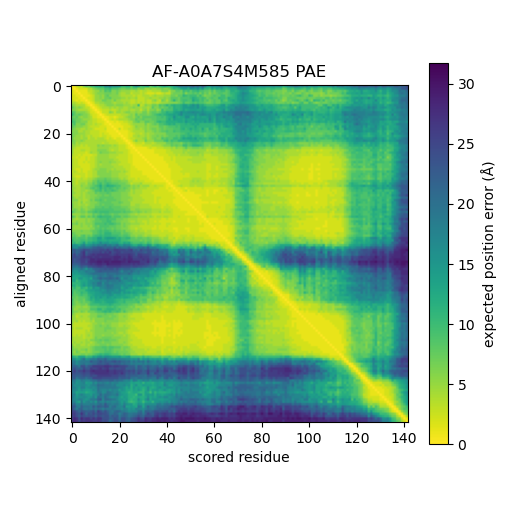LA A 1 98 ? -2.233 -10.987 3.288 1.00 92.44 98 ALA A N 1
ATOM 758 C CA . ALA A 1 98 ? -1.490 -10.010 2.488 1.00 92.44 98 ALA A CA 1
ATOM 759 C C . ALA A 1 98 ? -2.375 -9.248 1.485 1.00 92.44 98 ALA A C 1
ATOM 761 O O . ALA A 1 98 ? -2.154 -8.063 1.252 1.00 92.44 98 ALA A O 1
ATOM 762 N N . ASP A 1 99 ? -3.388 -9.906 0.924 1.00 94.94 99 ASP A N 1
ATOM 763 C CA . ASP A 1 99 ? -4.402 -9.305 0.056 1.00 94.94 99 ASP A CA 1
ATOM 764 C C . ASP A 1 99 ? -5.178 -8.193 0.774 1.00 94.94 99 ASP A C 1
ATOM 766 O O . ASP A 1 99 ? -5.334 -7.103 0.226 1.00 94.94 99 ASP A O 1
ATOM 770 N N . ARG A 1 100 ? -5.542 -8.401 2.044 1.00 95.81 100 ARG A N 1
ATOM 771 C CA . ARG A 1 100 ? -6.203 -7.381 2.872 1.00 95.81 100 ARG A CA 1
ATOM 772 C C . ARG A 1 100 ? -5.287 -6.198 3.172 1.00 95.81 100 ARG A C 1
ATOM 774 O O . ARG A 1 100 ? -5.710 -5.047 3.107 1.00 95.81 100 ARG A O 1
ATOM 781 N N . CYS A 1 101 ? -3.997 -6.447 3.409 1.00 93.50 101 CYS A N 1
ATOM 782 C CA . CYS A 1 101 ? -3.013 -5.367 3.521 1.00 93.50 101 CYS A CA 1
ATOM 783 C C . CYS A 1 101 ? -2.925 -4.535 2.231 1.00 93.50 101 CYS A C 1
ATOM 785 O O . CYS A 1 101 ? -2.814 -3.308 2.295 1.00 93.50 101 CYS A O 1
ATOM 787 N N . VAL A 1 102 ? -2.963 -5.185 1.062 1.00 94.94 102 VAL A N 1
ATOM 788 C CA . VAL A 1 102 ? -2.933 -4.502 -0.240 1.00 94.94 102 VAL A CA 1
ATOM 789 C C . VAL A 1 102 ? -4.196 -3.670 -0.445 1.00 94.94 102 VAL A C 1
ATOM 791 O O . VAL A 1 102 ? -4.075 -2.501 -0.811 1.00 94.94 102 VAL A O 1
ATOM 794 N N . ASP A 1 103 ? -5.376 -4.212 -0.145 1.00 96.19 103 ASP A N 1
ATOM 795 C CA . ASP A 1 103 ? -6.640 -3.467 -0.203 1.00 96.19 103 ASP A CA 1
ATOM 796 C C . ASP A 1 103 ? -6.583 -2.201 0.665 1.00 96.19 103 ASP A C 1
ATOM 798 O O . ASP A 1 103 ? -6.898 -1.102 0.197 1.00 96.19 103 ASP A O 1
ATOM 802 N N . ASN A 1 104 ? -6.077 -2.319 1.896 1.00 93.69 104 ASN A N 1
ATOM 803 C CA . ASN A 1 104 ? -5.947 -1.190 2.821 1.00 93.69 104 ASN A CA 1
ATOM 804 C C . ASN A 1 104 ? -4.938 -0.141 2.321 1.00 93.69 104 ASN A C 1
ATOM 806 O O . ASN A 1 104 ? -5.167 1.066 2.459 1.00 93.69 104 ASN A O 1
ATOM 810 N N . LEU A 1 105 ? -3.847 -0.569 1.675 1.00 93.38 105 LEU A N 1
ATOM 811 C CA . LEU A 1 105 ? -2.901 0.344 1.029 1.00 93.38 105 LEU A CA 1
ATOM 812 C C . LEU A 1 105 ? -3.555 1.095 -0.140 1.00 93.38 105 LEU A C 1
ATOM 814 O O . LEU A 1 105 ? -3.361 2.305 -0.279 1.00 93.38 105 LEU A O 1
ATOM 818 N N . LEU A 1 106 ? -4.313 0.390 -0.982 1.00 94.75 106 LEU A N 1
ATOM 819 C CA . LEU A 1 106 ? -4.991 0.977 -2.136 1.00 94.75 106 LEU A CA 1
ATOM 820 C C . LEU A 1 106 ? -6.064 1.977 -1.703 1.00 94.75 106 LEU A C 1
ATOM 822 O O . LEU A 1 106 ? -6.115 3.072 -2.263 1.00 94.75 106 LEU A O 1
ATOM 826 N N . ALA A 1 107 ? -6.853 1.657 -0.674 1.00 93.62 107 ALA A N 1
ATOM 827 C CA . ALA A 1 107 ? -7.82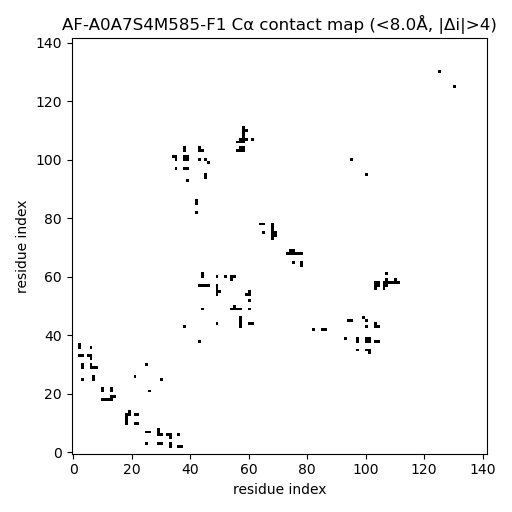2 2.582 -0.091 1.00 93.62 107 ALA A CA 1
ATOM 828 C C . ALA A 1 107 ? -7.147 3.891 0.349 1.00 93.62 107 ALA A C 1
ATOM 830 O O . ALA A 1 107 ? -7.581 4.981 -0.031 1.00 93.62 107 ALA A O 1
ATOM 831 N N . LEU A 1 108 ? -6.014 3.797 1.054 1.00 89.94 108 LEU A N 1
ATOM 832 C CA . LEU A 1 108 ? -5.236 4.968 1.453 1.00 89.94 108 LEU A CA 1
ATOM 833 C C . LEU A 1 108 ? -4.733 5.780 0.250 1.00 89.94 108 LEU A C 1
ATOM 835 O O . LEU A 1 108 ? -4.888 7.002 0.236 1.00 89.94 108 LEU A O 1
ATOM 839 N N . ILE A 1 109 ? -4.157 5.131 -0.767 1.00 89.50 109 ILE A N 1
ATOM 840 C CA . ILE A 1 109 ? -3.685 5.813 -1.985 1.00 89.50 109 ILE A CA 1
ATOM 841 C C . ILE A 1 109 ? -4.840 6.556 -2.665 1.00 89.50 109 ILE A C 1
ATOM 843 O O . ILE A 1 109 ? -4.699 7.730 -3.010 1.00 89.50 109 ILE A O 1
ATOM 847 N N . VAL A 1 110 ? -5.993 5.902 -2.817 1.00 89.50 110 VAL A N 1
ATOM 848 C CA . VAL A 1 110 ? -7.187 6.490 -3.434 1.00 89.50 110 VAL A CA 1
ATOM 849 C C . VAL A 1 110 ? -7.653 7.717 -2.655 1.00 89.50 110 VAL A C 1
ATOM 851 O O . VAL A 1 110 ? -7.890 8.764 -3.260 1.00 89.50 110 VAL A O 1
ATOM 854 N N . ARG A 1 111 ? -7.736 7.637 -1.323 1.00 86.62 111 ARG A N 1
ATOM 855 C CA . ARG A 1 111 ? -8.125 8.777 -0.481 1.00 86.62 111 ARG A CA 1
ATOM 856 C C . ARG A 1 111 ? -7.121 9.927 -0.588 1.00 86.62 111 ARG A C 1
ATOM 858 O O . ARG A 1 111 ? -7.531 11.080 -0.708 1.00 86.62 111 ARG A O 1
ATOM 865 N N . VAL A 1 112 ? -5.815 9.638 -0.603 1.00 83.69 112 VAL A N 1
ATOM 866 C CA . VAL A 1 112 ? -4.757 10.655 -0.776 1.00 83.69 112 VAL A CA 1
ATOM 867 C C . VAL A 1 112 ? -4.904 11.372 -2.112 1.00 83.69 112 VAL A C 1
ATOM 869 O O . VAL A 1 112 ? -4.840 12.601 -2.149 1.00 83.69 112 VAL A O 1
ATOM 872 N N . ILE A 1 113 ? -5.155 10.626 -3.190 1.00 81.94 113 ILE A N 1
ATOM 873 C CA . ILE A 1 113 ? -5.399 11.201 -4.514 1.00 81.94 113 ILE A CA 1
ATOM 874 C C . ILE A 1 113 ? -6.645 12.087 -4.480 1.00 81.94 113 ILE A C 1
ATOM 876 O O . ILE A 1 113 ? -6.563 13.229 -4.912 1.00 81.94 113 ILE A O 1
ATOM 880 N N . GLN A 1 114 ? -7.759 11.614 -3.914 1.00 80.25 114 GLN A N 1
ATOM 881 C CA . GLN A 1 114 ? -9.007 12.383 -3.821 1.00 80.25 114 GLN A CA 1
ATOM 882 C C . GLN A 1 114 ? -8.849 13.688 -3.029 1.00 80.25 114 GLN A C 1
ATOM 884 O O . GLN A 1 114 ? -9.411 14.712 -3.409 1.00 80.25 114 GLN A O 1
ATOM 889 N N . LYS A 1 115 ? -8.074 13.670 -1.939 1.00 72.44 115 LYS A N 1
ATOM 890 C CA . LYS A 1 115 ? -7.805 14.863 -1.126 1.00 72.44 115 LYS A CA 1
ATOM 891 C C . LYS A 1 115 ? -6.859 15.839 -1.828 1.00 72.44 115 LYS A C 1
ATOM 893 O O . LYS A 1 115 ? -7.042 17.047 -1.726 1.00 72.44 115 LYS A O 1
ATOM 898 N N . GLY A 1 116 ? -5.832 15.323 -2.504 1.00 60.25 116 GLY A N 1
ATOM 899 C CA . GLY A 1 116 ? -4.820 16.130 -3.185 1.00 60.25 116 GLY A CA 1
ATOM 900 C C . GLY A 1 116 ? -5.246 16.639 -4.561 1.00 60.25 116 GLY A C 1
ATOM 901 O O . GLY A 1 116 ? -4.664 17.606 -5.045 1.00 60.25 116 GLY A O 1
ATOM 902 N N . SER A 1 117 ? -6.237 16.012 -5.201 1.00 54.91 117 SER A N 1
ATOM 903 C CA . SER A 1 117 ? -6.601 16.343 -6.573 1.00 54.91 117 SER A CA 1
ATOM 904 C C . SER A 1 117 ? -7.302 17.690 -6.687 1.00 54.91 117 SER A C 1
ATOM 906 O O . SER A 1 117 ? -7.097 18.348 -7.693 1.00 54.91 117 SER A O 1
ATOM 908 N N . GLY A 1 118 ? -8.124 18.131 -5.727 1.00 49.50 118 GLY A N 1
ATOM 909 C CA . GLY A 1 118 ? -8.888 19.391 -5.842 1.00 49.50 118 GLY A CA 1
ATOM 910 C C . GLY A 1 118 ? -9.850 19.473 -7.048 1.00 49.50 118 GLY A C 1
ATOM 911 O O . GLY A 1 118 ? -10.633 20.410 -7.140 1.00 49.50 118 GLY A O 1
ATOM 912 N N . TYR A 1 119 ? -9.800 18.498 -7.959 1.00 48.56 119 TYR A N 1
ATOM 913 C CA . TYR A 1 119 ? -10.670 18.333 -9.107 1.00 48.56 119 TYR A CA 1
ATOM 914 C C . TYR A 1 119 ? -12.023 17.803 -8.633 1.00 48.56 119 TYR A C 1
ATOM 916 O O . TYR A 1 119 ? -12.112 16.690 -8.104 1.00 48.56 119 TYR A O 1
ATOM 924 N N . GLU A 1 120 ? -13.072 18.599 -8.846 1.00 50.94 120 GLU A N 1
ATOM 925 C CA . GLU A 1 120 ? -14.436 18.087 -8.917 1.00 50.94 120 GLU A CA 1
ATOM 926 C C . GLU A 1 120 ? -14.476 16.987 -9.987 1.00 50.94 120 GLU A C 1
ATOM 928 O O . GLU A 1 120 ? -13.928 17.129 -11.080 1.00 50.94 120 GLU A O 1
ATOM 933 N N . ARG A 1 121 ? -15.067 15.848 -9.627 1.00 51.94 121 ARG A N 1
ATOM 934 C CA . ARG A 1 121 ? -15.126 14.588 -10.389 1.00 51.94 121 ARG A CA 1
ATOM 935 C C . ARG A 1 121 ? -15.955 14.668 -11.686 1.00 51.94 121 ARG A C 1
ATOM 937 O O . ARG A 1 121 ? -16.493 13.650 -12.109 1.00 51.94 121 ARG A O 1
ATOM 944 N N . ASP A 1 122 ? -16.088 15.828 -12.314 1.00 52.91 122 ASP A N 1
ATOM 945 C CA . ASP A 1 122 ? -17.067 16.001 -13.391 1.00 52.91 122 ASP A CA 1
ATOM 946 C C . ASP A 1 122 ? -16.654 15.349 -14.71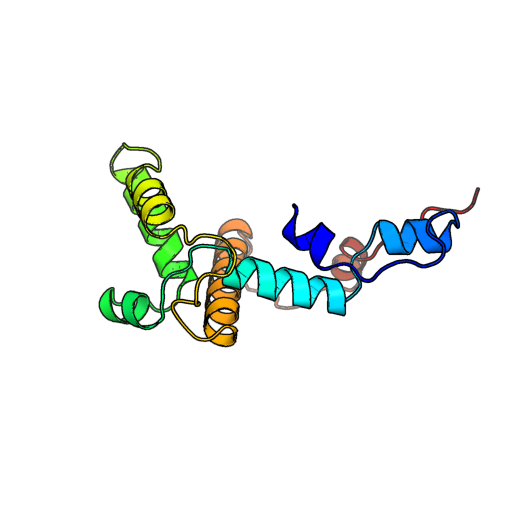7 1.00 52.91 122 ASP A C 1
ATOM 948 O O . ASP A 1 122 ? -17.519 14.997 -15.514 1.00 52.91 122 ASP A O 1
ATOM 952 N N . GLU A 1 123 ? -15.367 15.052 -14.930 1.00 57.28 123 GLU A N 1
ATOM 953 C CA . GLU A 1 123 ? -14.926 14.304 -16.111 1.00 57.28 123 GLU A CA 1
ATOM 954 C C . GLU A 1 123 ? -14.022 13.120 -15.739 1.00 57.28 123 GLU A C 1
ATOM 956 O O . GLU A 1 123 ? -12.829 13.257 -15.481 1.00 57.28 123 GLU A O 1
ATOM 961 N N . LEU A 1 124 ? -14.593 11.909 -15.776 1.00 64.88 124 LEU A N 1
ATOM 962 C CA . LEU A 1 124 ? -13.890 10.619 -15.644 1.00 64.88 124 LEU A CA 1
ATOM 963 C C . LEU A 1 124 ? -13.027 10.270 -16.877 1.00 64.88 124 LEU A C 1
ATOM 965 O O . LEU A 1 124 ? -12.677 9.108 -17.099 1.00 64.88 124 LEU A O 1
ATOM 969 N N . THR A 1 125 ? -12.702 11.254 -17.712 1.00 71.00 125 THR A N 1
ATOM 970 C CA . THR A 1 125 ? -12.050 11.056 -19.004 1.00 71.00 125 THR A CA 1
ATOM 971 C C . THR A 1 125 ? -10.570 11.386 -18.900 1.00 71.00 125 THR A C 1
ATOM 973 O O . THR A 1 125 ? -10.171 12.546 -18.894 1.00 71.00 125 THR A O 1
ATOM 976 N N . LEU A 1 126 ? -9.729 10.353 -18.863 1.00 66.94 126 LEU A N 1
ATOM 977 C CA . LEU A 1 126 ? -8.295 10.518 -19.089 1.00 66.94 126 LEU A CA 1
ATOM 978 C C . LEU A 1 126 ? -8.069 10.784 -20.576 1.00 66.94 126 LEU A C 1
ATOM 980 O O . LEU A 1 126 ? -8.345 9.922 -21.415 1.00 66.94 126 LEU A O 1
ATOM 984 N N . THR A 1 127 ? -7.563 11.966 -20.926 1.00 77.56 127 THR A N 1
ATOM 985 C CA . THR A 1 127 ? -7.211 12.232 -22.321 1.00 77.56 127 THR A CA 1
ATOM 986 C C . THR A 1 127 ? -5.922 11.499 -22.686 1.00 77.56 127 THR A C 1
ATOM 988 O O . THR A 1 127 ? -5.074 11.209 -21.839 1.00 77.56 127 THR A O 1
ATOM 991 N N . TYR A 1 128 ? -5.715 11.240 -23.980 1.00 70.19 128 TYR A N 1
ATOM 992 C CA . TYR A 1 128 ? -4.453 10.669 -24.463 1.00 70.19 128 TYR A CA 1
ATOM 993 C C . TYR A 1 128 ? -3.241 11.528 -24.054 1.00 70.19 128 TYR A C 1
ATOM 995 O O . TYR A 1 128 ? -2.188 11.000 -23.711 1.00 70.19 128 TYR A O 1
ATOM 1003 N N . LYS A 1 129 ? -3.418 12.856 -23.995 1.00 71.06 129 LYS A N 1
ATOM 1004 C CA . LYS A 1 129 ? -2.399 13.798 -23.511 1.00 71.06 129 LYS A CA 1
ATOM 1005 C C . LYS A 1 129 ? -2.081 13.616 -22.026 1.00 71.06 129 LYS A C 1
ATOM 1007 O O . LYS A 1 129 ? -0.932 13.815 -21.637 1.00 71.06 129 LYS A O 1
ATOM 1012 N N . ASP A 1 130 ? -3.059 13.243 -21.203 1.00 68.75 130 ASP A N 1
ATOM 1013 C CA . ASP A 1 130 ? -2.833 12.957 -19.783 1.00 68.75 130 ASP A CA 1
ATOM 1014 C C . ASP A 1 130 ? -2.045 11.660 -19.617 1.00 68.75 130 ASP A C 1
ATOM 1016 O O . ASP A 1 130 ? -1.085 11.622 -18.854 1.00 68.75 130 ASP A O 1
ATOM 1020 N N . ILE A 1 131 ? -2.364 10.632 -20.410 1.00 69.50 131 ILE A N 1
ATOM 1021 C CA . ILE A 1 131 ? -1.617 9.365 -20.439 1.00 69.50 131 ILE A CA 1
ATOM 1022 C C . ILE A 1 131 ? -0.171 9.592 -20.908 1.00 69.50 131 ILE A C 1
ATOM 1024 O O . ILE A 1 131 ? 0.768 9.091 -20.289 1.00 69.50 131 ILE A O 1
ATOM 1028 N N . GLU A 1 132 ? 0.042 10.396 -21.954 1.00 68.88 132 GLU A N 1
ATOM 1029 C CA . GLU A 1 132 ? 1.382 10.746 -22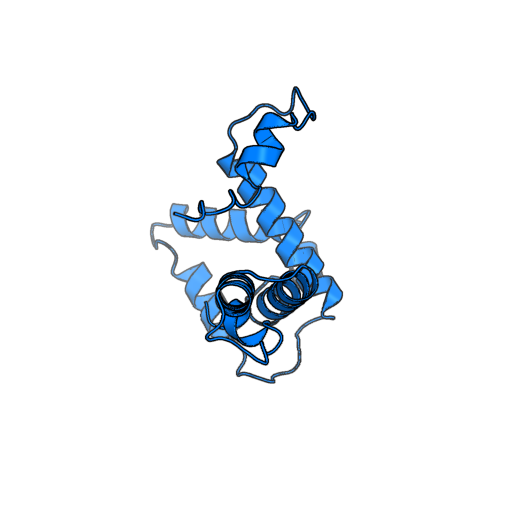.448 1.00 68.88 132 GLU A CA 1
ATOM 1030 C C . GLU A 1 132 ? 2.253 11.458 -21.402 1.00 68.88 132 GLU A C 1
ATOM 1032 O O . GLU A 1 132 ? 3.480 11.353 -21.465 1.00 68.88 132 GLU A O 1
ATOM 1037 N N . ARG A 1 133 ? 1.661 12.157 -20.421 1.00 62.97 133 ARG A N 1
ATOM 1038 C CA . ARG A 1 133 ? 2.421 12.737 -19.297 1.00 62.97 133 ARG A CA 1
ATOM 1039 C C . ARG A 1 133 ? 3.001 11.669 -18.373 1.00 62.97 133 ARG A C 1
ATOM 1041 O O . ARG A 1 133 ? 4.052 11.907 -17.783 1.00 62.97 133 ARG A O 1
ATOM 1048 N N . PHE A 1 134 ? 2.346 10.514 -18.263 1.00 56.53 134 PHE A N 1
ATOM 1049 C CA . PHE A 1 134 ? 2.824 9.381 -17.470 1.00 56.53 134 PHE A CA 1
ATOM 1050 C C . PHE A 1 134 ? 3.764 8.458 -18.257 1.00 56.53 134 PHE A C 1
ATOM 1052 O O . PHE A 1 134 ? 4.559 7.735 -17.655 1.00 56.53 134 PHE A O 1
ATOM 1059 N N . MET A 1 135 ? 3.712 8.479 -19.593 1.00 57.44 135 MET A N 1
ATOM 1060 C CA . MET A 1 135 ? 4.581 7.647 -20.423 1.00 57.44 135 MET A CA 1
ATOM 1061 C C . MET A 1 135 ? 6.025 8.156 -20.448 1.00 57.44 135 MET A C 1
ATOM 1063 O O . MET A 1 135 ? 6.312 9.346 -20.605 1.00 57.44 135 MET A O 1
ATOM 1067 N N . LYS A 1 136 ? 6.972 7.218 -20.345 1.00 51.94 136 LYS A N 1
ATOM 1068 C CA . LYS A 1 136 ? 8.396 7.523 -20.470 1.00 51.94 136 LYS A CA 1
ATOM 1069 C C . LYS A 1 136 ? 8.692 8.060 -21.867 1.00 51.94 136 LYS A C 1
ATOM 1071 O O . LYS A 1 136 ? 8.599 7.329 -22.850 1.00 51.94 136 LYS A O 1
ATOM 1076 N N . ARG A 1 137 ? 9.108 9.326 -21.950 1.00 54.06 137 ARG A N 1
ATOM 1077 C CA . ARG A 1 137 ? 9.635 9.880 -23.200 1.00 54.06 137 ARG A CA 1
ATOM 1078 C C . ARG A 1 137 ? 10.923 9.133 -23.554 1.00 54.06 137 ARG A C 1
ATOM 1080 O O . ARG A 1 137 ? 11.789 9.017 -22.681 1.00 54.06 137 ARG A O 1
ATOM 1087 N N . PRO A 1 138 ? 11.078 8.638 -24.793 1.00 50.03 138 PRO A N 1
ATOM 1088 C CA . PRO A 1 138 ? 12.349 8.093 -25.237 1.00 50.03 138 PRO A CA 1
ATOM 1089 C C . PRO A 1 138 ? 13.385 9.206 -25.096 1.00 50.03 138 PRO A C 1
ATOM 1091 O O . PRO A 1 138 ? 13.273 10.251 -25.737 1.00 50.03 138 PRO A O 1
ATOM 1094 N N . THR A 1 139 ? 14.364 9.026 -24.212 1.00 49.34 139 THR A N 1
ATOM 1095 C CA . THR A 1 139 ? 15.545 9.886 -24.200 1.00 49.34 139 THR A CA 1
ATOM 1096 C C . THR A 1 139 ? 16.208 9.710 -25.554 1.00 49.34 139 THR A C 1
ATOM 1098 O O . THR A 1 139 ? 16.655 8.611 -25.881 1.00 49.34 139 THR A O 1
ATOM 1101 N N . GLY A 1 140 ? 16.152 10.766 -26.364 1.00 44.97 140 GLY A N 1
ATOM 1102 C CA . GLY A 1 140 ? 16.635 10.760 -27.732 1.00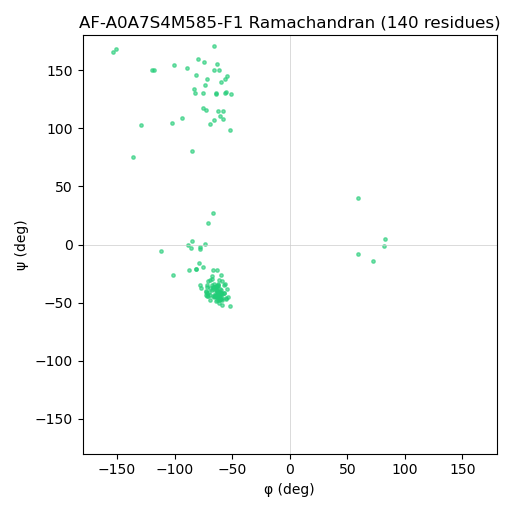 44.97 140 GLY A CA 1
ATOM 1103 C C . GLY A 1 140 ? 18.060 10.234 -27.809 1.00 44.97 140 GLY A C 1
ATOM 1104 O O . GLY A 1 140 ? 18.943 10.689 -27.088 1.00 44.97 140 GLY A O 1
ATOM 1105 N N . SER A 1 141 ? 18.255 9.284 -28.713 1.00 44.16 141 SER A N 1
ATOM 1106 C CA . SER A 1 141 ? 19.537 8.994 -29.329 1.00 44.16 141 SER A CA 1
ATOM 1107 C C . SER A 1 141 ? 20.045 10.260 -30.022 1.00 44.16 141 SER A C 1
ATOM 1109 O O . SER A 1 141 ? 19.496 10.667 -31.051 1.00 44.16 141 SER A O 1
ATOM 1111 N N . ARG A 1 142 ? 21.066 10.881 -29.439 1.00 38.09 142 ARG A N 1
ATOM 1112 C CA . ARG A 1 142 ? 22.039 11.724 -30.130 1.00 38.09 142 ARG A CA 1
ATOM 1113 C C . ARG A 1 142 ? 23.418 11.368 -29.617 1.00 38.09 142 ARG A C 1
ATOM 1115 O O . ARG A 1 142 ? 23.540 11.221 -28.382 1.00 38.09 142 ARG A O 1
#

pLDDT: mean 76.33, std 15.26, range [38.09, 96.19]

Secondary structure (DSSP, 8-state):
-HHHHHTPPP-S-TTSHHHHHHHHS--HHHHHHHHHHHHHHS----HHHHHHTT-SSHHHHHHHHHHHHHHTSSTTHHHHHHHHHT-PPTTPPPSS-HHHHHHHHHHHHHHHHHHHH---TT-----HHHHHHHS-------

Solvent-accessible surface area (backbone atoms only — not comparable to full-atom values): 8580 Å² total; per-residue (Å²): 114,65,51,60,64,74,27,50,77,86,64,95,53,49,91,39,76,69,22,41,52,54,76,72,46,72,54,73,66,23,46,52,46,20,48,49,50,44,23,74,67,46,84,67,73,51,74,67,55,32,54,74,71,71,40,94,40,43,19,57,48,54,51,48,50,55,47,51,22,51,72,68,70,50,74,48,49,65,59,46,49,55,45,56,75,58,59,70,63,92,89,55,84,70,97,59,61,67,67,59,33,35,53,34,44,50,39,29,52,53,46,51,47,65,69,70,57,78,66,76,83,84,68,92,69,81,46,74,70,59,54,54,70,75,49,83,73,79,79,74,92,125

Organism: NCBI:txid72548

Radius of gyration: 19.09 Å; Cα contacts (8 Å, |Δi|>4): 101; chains: 1; bounding box: 43×33×50 Å

Sequence (142 aa):
TLCFIWSRMFVGQPDTTKGEVKTRNLSFEDFLEALVRVATLKVLPTDEEITAANFSDAGEYMMEMAREGVVSGLLGTLYLEELMERTAPWGAPLAQPADRCVDNLLALIVRVIQKGSGYERDELTLTYKDIERFMKRPTGSR

Mean predicted aligned error: 10.48 Å

Foldseek 3Di:
DVLLVVLQDDQPCCPDPVNVVSVVDHDPSSVVSSLLVCLQQFDFDAPVRCVVVVHPARQRVLVVVQVVCVVVVVNCPVVVVVRVVPRDPPPDDGPDDSVRSSRRSVSNVVSVCVVPVPDDPPDPDDDPVNVVVVDDDPPDDD